Protein AF-A0A2J8GGW7-F1 (afdb_monomer)

Mean predicted aligned error: 9.7 Å

Nearest PDB structures (foldseek):
  4qoy-assembly2_D  TM=7.441E-01  e=5.835E-09  Escherichia coli O157:H7 str. TW14359
  4qoy-assembly1_B  TM=7.460E-01  e=7.925E-09  Escherichia coli O157:H7 str. TW14359
  3lq4-assembly1_B  TM=9.592E-01  e=9.397E-07  Escherichia coli O157:H7
  2g25-assembly1_B  TM=9.577E-01  e=1.733E-06  Escherichia coli
  2iea-assembly1_B  TM=9.585E-01  e=6.666E-06  Escherichia coli

Radius of gyration: 24.35 Å; Cα contacts (8 Å, |Δi|>4): 88; chains: 1; bounding box: 54×35×66 Å

Foldseek 3Di:
DDPPPPQCPLVVVQPVVDDDPDVPVVVVVVVVLVVCCVPPNDVVSVVVVVVVVVVCVVVVNDGDPPPDDTPDDPQDPVRDDDDPDDPVVLVVVLVVLLVQLVVVQVVCCPPVRNPHAANVVLVVCSVVVSCCVPPNFADQPPPVGTDDDPDDPRNVSSVD

Secondary structure (DSSP, 8-state):
--TTSTTHHHHGGGTTTS--S-HHHHHHHHHHHHHHHHHHHHHHHHHHHHHHHHHHHHTT----------SS-SS-GGGPPPP-S-HHHHHHHHHHHHHHHHHHHHHHTSTTT-----SHHHHHHHHHHHHHHHHTPPPTTSTT--------GGGGGGT-

Sequence (160 aa):
MAAGEDTSHILSGLTNQLPDRDPEETAEWVESLDALIREQGTERAQYIMRSLLQRAGAQSVGVPMVTTTDYVNTIPVDQEAEFPGNEEYERRYRAYMRWNAAVMVHRAQRPEIGVGGHISTYAGAATLYEVGFNHFFRGKDHPGGGDQVFFQGHASPGMY

pLDDT: mean 87.11, std 15.43, range [33.53, 98.06]

Structure (mmCIF, N/CA/C/O backbone):
data_AF-A0A2J8GGW7-F1
#
_entry.id   AF-A0A2J8GGW7-F1
#
loop_
_atom_site.group_PDB
_atom_site.id
_atom_site.type_symbol
_atom_site.label_atom_id
_atom_site.label_alt_id
_atom_site.label_comp_id
_atom_site.label_asym_id
_atom_site.label_entity_id
_atom_site.label_seq_id
_atom_site.pdbx_PDB_ins_code
_atom_site.Cartn_x
_atom_site.Cartn_y
_atom_site.Cartn_z
_atom_site.occupancy
_atom_site.B_iso_or_equiv
_atom_site.auth_seq_id
_atom_site.auth_comp_id
_atom_site.auth_asym_id
_atom_site.auth_atom_id
_atom_site.pdbx_PDB_model_num
ATOM 1 N N . MET A 1 1 ? 11.340 -5.929 22.337 1.00 33.75 1 MET A N 1
ATOM 2 C CA . MET A 1 1 ? 10.707 -4.649 22.706 1.00 33.75 1 MET A CA 1
ATOM 3 C C . MET A 1 1 ? 9.499 -4.512 21.807 1.00 33.75 1 MET A C 1
ATOM 5 O O . MET A 1 1 ? 9.671 -4.517 20.595 1.00 33.75 1 MET A O 1
ATOM 9 N N . ALA A 1 2 ? 8.305 -4.633 22.383 1.00 33.53 2 ALA A N 1
ATOM 10 C CA . ALA A 1 2 ? 7.062 -4.729 21.628 1.00 33.53 2 ALA A CA 1
ATOM 11 C C . ALA A 1 2 ? 6.693 -3.353 21.068 1.00 33.53 2 ALA A C 1
ATOM 13 O O . ALA A 1 2 ? 6.801 -2.359 21.777 1.00 33.53 2 ALA A O 1
ATOM 14 N N . ALA A 1 3 ? 6.225 -3.312 19.823 1.00 38.72 3 ALA A N 1
ATOM 15 C CA . ALA A 1 3 ? 5.792 -2.111 19.106 1.00 38.72 3 ALA A CA 1
ATOM 16 C C . ALA A 1 3 ? 4.576 -1.382 19.735 1.00 38.72 3 ALA A C 1
ATOM 18 O O . ALA A 1 3 ? 3.972 -0.540 19.085 1.00 38.72 3 ALA A O 1
ATOM 19 N N . GLY A 1 4 ? 4.199 -1.711 20.976 1.00 37.97 4 GLY A N 1
ATOM 20 C CA . GLY A 1 4 ? 3.042 -1.152 21.672 1.00 37.97 4 GLY A CA 1
ATOM 21 C C . GLY A 1 4 ? 3.295 0.184 22.378 1.00 37.97 4 GLY A C 1
ATOM 22 O O . GLY A 1 4 ? 2.341 0.921 22.590 1.00 37.97 4 GLY A O 1
ATOM 23 N N . GLU A 1 5 ? 4.542 0.531 22.722 1.00 41.75 5 GLU A N 1
ATOM 24 C CA . GLU A 1 5 ? 4.824 1.771 23.478 1.00 41.75 5 GLU A CA 1
ATOM 25 C C . GLU A 1 5 ? 4.784 3.047 22.611 1.00 41.75 5 GLU A C 1
ATOM 27 O O . GLU A 1 5 ? 4.441 4.115 23.114 1.00 41.75 5 GLU A O 1
ATOM 32 N N . ASP A 1 6 ? 5.059 2.950 21.304 1.00 44.31 6 ASP A N 1
ATOM 33 C CA . ASP A 1 6 ? 5.286 4.126 20.438 1.00 44.31 6 ASP A CA 1
ATOM 34 C C . ASP A 1 6 ? 4.010 4.642 19.730 1.00 44.31 6 ASP A C 1
ATOM 36 O O . ASP A 1 6 ? 3.941 5.782 19.273 1.00 44.31 6 ASP A O 1
ATOM 40 N N . THR A 1 7 ? 2.939 3.839 19.683 1.00 45.81 7 THR A N 1
ATOM 41 C CA . THR A 1 7 ? 1.629 4.228 19.113 1.00 45.81 7 THR A CA 1
ATOM 42 C C . THR A 1 7 ? 0.764 5.065 20.059 1.00 45.81 7 THR A C 1
ATOM 44 O O . THR A 1 7 ? -0.315 5.510 19.672 1.00 45.81 7 THR A O 1
ATOM 47 N N . SER A 1 8 ? 1.221 5.326 21.289 1.00 45.22 8 SER A N 1
ATOM 48 C CA . SER A 1 8 ? 0.412 6.011 22.308 1.00 45.22 8 SER A CA 1
ATOM 49 C C . SER A 1 8 ? 0.019 7.449 21.933 1.00 45.22 8 SER A C 1
ATOM 51 O O . SER A 1 8 ? -0.921 7.994 22.500 1.00 45.22 8 SER A O 1
ATOM 53 N N . HIS A 1 9 ? 0.669 8.074 20.948 1.00 49.97 9 HIS A N 1
ATOM 54 C CA . HIS A 1 9 ? 0.575 9.518 20.728 1.00 49.97 9 HIS A CA 1
ATOM 55 C C . HIS A 1 9 ? -0.676 10.025 19.986 1.00 49.97 9 HIS A C 1
ATOM 57 O O . HIS A 1 9 ? -1.047 11.179 20.200 1.00 49.97 9 HIS A O 1
ATOM 63 N N . ILE A 1 10 ? -1.348 9.221 19.150 1.00 52.16 10 ILE A N 1
ATOM 64 C CA . ILE A 1 10 ? -2.545 9.682 18.408 1.00 52.16 10 ILE A CA 1
ATOM 65 C C . ILE A 1 10 ? -3.826 9.422 19.215 1.00 52.16 10 ILE A C 1
ATOM 67 O O . ILE A 1 10 ? -4.632 10.334 19.404 1.00 52.16 10 ILE A O 1
ATOM 71 N N . LEU A 1 11 ? -3.986 8.216 19.768 1.00 51.72 11 LEU A N 1
ATOM 72 C CA . LEU A 1 11 ? -5.161 7.844 20.569 1.00 51.72 11 LEU A CA 1
ATOM 73 C C . LEU A 1 11 ? -5.186 8.503 21.959 1.00 51.72 11 LEU A C 1
ATOM 75 O O . LEU A 1 11 ? -6.268 8.783 22.474 1.00 51.72 11 LEU A O 1
ATOM 79 N N . SER A 1 12 ? -4.025 8.841 22.541 1.00 51.19 12 SER A N 1
ATOM 80 C CA . SER A 1 12 ? -3.937 9.568 23.822 1.00 51.19 12 SER A CA 1
ATOM 81 C C . SER A 1 12 ? -4.622 10.943 23.779 1.00 51.19 12 SER A C 1
ATOM 83 O O . SER A 1 12 ? -5.089 11.436 24.804 1.00 51.19 12 SER A O 1
ATOM 85 N N . GLY A 1 13 ? -4.788 11.544 22.595 1.00 53.94 13 GLY A N 1
ATOM 86 C CA . GLY A 1 13 ? -5.525 12.799 22.426 1.00 53.94 13 GLY A CA 1
ATOM 87 C C . GLY A 1 13 ? -7.034 12.710 22.695 1.00 53.94 13 GLY A C 1
ATOM 88 O O . GLY A 1 13 ? -7.655 13.749 22.916 1.00 53.94 13 GLY A O 1
ATOM 89 N N . LEU A 1 14 ? -7.627 11.508 22.697 1.00 63.19 14 LEU A N 1
ATOM 90 C CA . LEU A 1 14 ? -9.074 11.318 22.877 1.00 63.19 14 LEU A CA 1
ATOM 91 C C . LEU A 1 14 ? -9.531 11.515 24.325 1.00 63.19 14 LEU A C 1
ATOM 93 O O . LEU A 1 14 ? -10.650 11.971 24.548 1.00 63.19 14 LEU A O 1
ATOM 97 N N . THR A 1 15 ? -8.669 11.208 25.295 1.00 64.44 15 THR A N 1
ATOM 98 C CA . THR A 1 15 ? -8.975 11.293 26.733 1.00 64.44 15 THR A CA 1
ATOM 99 C C . THR A 1 15 ? -8.118 12.320 27.477 1.00 64.44 15 THR A C 1
ATOM 101 O O . THR A 1 15 ? -8.546 12.807 28.518 1.00 64.44 15 THR A O 1
ATOM 104 N N . ASN A 1 16 ? -6.973 12.758 26.928 1.00 57.25 16 ASN A N 1
ATOM 105 C CA . ASN A 1 16 ? -6.051 13.710 27.581 1.00 57.25 16 ASN A CA 1
ATOM 106 C C . ASN A 1 16 ? -6.646 15.083 27.949 1.00 57.25 16 ASN A C 1
ATOM 108 O O . ASN A 1 16 ? -5.993 15.857 28.647 1.00 57.25 16 ASN A O 1
ATOM 112 N N . GLN A 1 17 ? -7.840 15.429 27.465 1.00 55.94 17 GLN A N 1
ATOM 113 C CA . GLN A 1 17 ? -8.482 16.709 27.778 1.00 55.94 17 GLN A CA 1
ATOM 114 C C . GLN A 1 17 ? -9.410 16.649 29.004 1.00 55.94 17 GLN A C 1
ATOM 116 O O . GLN A 1 17 ? -9.892 17.697 29.435 1.00 55.94 17 GLN A O 1
ATOM 121 N N . LEU A 1 18 ? -9.661 15.465 29.581 1.00 65.06 18 LEU A N 1
ATOM 122 C CA . LEU A 1 18 ? -10.580 15.283 30.706 1.00 65.06 18 LEU A CA 1
ATOM 123 C C . LEU A 1 18 ? -9.951 14.373 31.778 1.00 65.06 18 LEU A C 1
ATOM 125 O O . LEU A 1 18 ? -9.572 13.249 31.458 1.00 65.06 18 LEU A O 1
ATOM 129 N N . PRO A 1 19 ? -9.837 14.813 33.047 1.00 74.94 19 PRO A N 1
ATOM 130 C CA . PRO A 1 19 ? -9.418 13.924 34.124 1.00 74.94 19 PRO A CA 1
ATOM 131 C C . PRO A 1 19 ? -10.462 12.818 34.315 1.00 74.94 19 PRO A C 1
ATOM 133 O O . PRO A 1 19 ? -11.647 13.111 34.498 1.00 74.94 19 PRO A O 1
ATOM 136 N N . ASP A 1 20 ? -10.009 11.564 34.268 1.00 83.19 20 ASP A N 1
ATOM 137 C CA . ASP A 1 20 ? -10.858 10.400 34.512 1.00 83.19 20 ASP A CA 1
ATOM 138 C C . ASP A 1 20 ? -11.376 10.432 35.957 1.00 83.19 20 ASP A C 1
ATOM 140 O O . ASP A 1 20 ? -10.601 10.527 36.913 1.00 83.19 20 ASP A O 1
ATOM 144 N N . ARG A 1 21 ? -12.703 10.443 36.109 1.00 87.50 21 ARG A N 1
ATOM 145 C CA . ARG A 1 21 ? -13.371 10.572 37.411 1.00 87.50 21 ARG A CA 1
ATOM 146 C C . ARG A 1 21 ? -13.533 9.223 38.101 1.00 87.50 21 ARG A C 1
ATOM 148 O O . ARG A 1 21 ? -13.659 9.224 39.323 1.00 87.50 21 ARG A O 1
ATOM 155 N N . ASP A 1 22 ? -13.534 8.133 37.337 1.00 91.00 22 ASP A N 1
ATOM 156 C CA . ASP A 1 22 ? -13.684 6.766 37.830 1.00 91.00 22 ASP A CA 1
ATOM 157 C C . ASP A 1 22 ? -12.823 5.798 36.992 1.00 91.00 22 ASP A C 1
ATOM 159 O O . ASP A 1 22 ? -13.297 5.183 36.033 1.00 91.00 22 ASP A O 1
ATOM 163 N N . PRO A 1 23 ? -11.528 5.667 37.334 1.00 89.31 23 PRO A N 1
ATOM 164 C CA . PRO A 1 23 ? -10.617 4.791 36.606 1.00 89.31 23 PRO A CA 1
ATOM 165 C C . PRO A 1 23 ? -10.977 3.304 36.696 1.00 89.31 23 PRO A C 1
ATOM 167 O O . PRO A 1 23 ? -10.557 2.539 35.829 1.00 89.31 23 PRO A O 1
ATOM 170 N N . GLU A 1 24 ? -11.708 2.885 37.736 1.00 92.56 24 GLU A N 1
ATOM 171 C CA . GLU A 1 24 ? -12.158 1.496 37.881 1.00 92.56 24 GLU A CA 1
ATOM 172 C C . GLU A 1 24 ? -13.252 1.199 36.853 1.00 92.56 24 GLU A C 1
ATOM 174 O O . GLU A 1 24 ? -13.111 0.248 36.085 1.00 92.56 24 GLU A O 1
ATOM 179 N N . GLU A 1 25 ? -14.265 2.066 36.738 1.00 92.38 25 GLU A N 1
ATOM 180 C CA . GLU A 1 25 ? -15.296 1.943 35.699 1.00 92.38 25 GLU A CA 1
ATOM 181 C C . GLU A 1 25 ? -14.675 1.949 34.292 1.00 92.38 25 GLU A C 1
ATOM 183 O O . GLU A 1 25 ? -14.984 1.089 33.461 1.00 92.38 25 GLU A O 1
ATOM 188 N N . THR A 1 26 ? -13.760 2.884 34.009 1.00 91.06 26 THR A N 1
ATOM 189 C CA . THR A 1 26 ? -13.067 2.939 32.712 1.00 91.06 26 THR A CA 1
ATOM 190 C C . THR A 1 26 ? -12.306 1.641 32.426 1.00 91.06 26 THR A C 1
ATOM 192 O O . THR A 1 26 ? -12.362 1.132 31.302 1.00 91.06 26 THR A O 1
ATOM 195 N N . ALA A 1 27 ? -11.619 1.076 33.424 1.00 91.00 27 ALA A N 1
ATOM 196 C CA . ALA A 1 27 ? -10.896 -0.182 33.277 1.00 91.00 27 ALA A CA 1
ATOM 197 C C . ALA A 1 27 ? -11.835 -1.363 32.982 1.00 91.00 27 ALA A C 1
ATOM 199 O O . ALA A 1 27 ? -11.524 -2.164 32.102 1.00 91.00 27 ALA A O 1
ATOM 200 N N . GLU A 1 28 ? -12.999 -1.441 33.633 1.00 95.19 28 GLU A N 1
ATOM 201 C CA . GLU A 1 28 ? -13.999 -2.488 33.376 1.00 95.19 28 GLU A CA 1
ATOM 202 C C . GLU A 1 28 ? -14.526 -2.451 31.931 1.00 95.19 28 GLU A C 1
ATOM 204 O O . GLU A 1 28 ? -14.690 -3.495 31.289 1.00 95.19 28 GLU A O 1
ATOM 209 N N . TRP A 1 29 ? -14.756 -1.256 31.374 1.00 95.25 29 TRP A N 1
ATOM 210 C CA . TRP A 1 29 ? -15.162 -1.103 29.971 1.00 95.25 29 TRP A CA 1
ATOM 211 C C . TRP A 1 29 ? -14.064 -1.525 28.992 1.00 95.25 29 TRP A C 1
ATOM 213 O O . TRP A 1 29 ? -14.360 -2.187 27.992 1.00 95.25 29 TRP A O 1
ATOM 223 N N . VAL A 1 30 ? -12.807 -1.166 29.272 1.00 93.81 30 VAL A N 1
ATOM 224 C CA . VAL A 1 30 ? -11.654 -1.584 28.458 1.00 93.81 30 VAL A CA 1
ATOM 225 C C . VAL A 1 30 ? -11.485 -3.101 28.514 1.00 93.81 30 VAL A C 1
ATOM 227 O O . VAL A 1 30 ? -11.394 -3.740 27.466 1.00 93.81 30 VAL A O 1
ATOM 230 N N . GLU A 1 31 ? -11.546 -3.701 29.703 1.00 94.88 31 GLU A N 1
ATOM 231 C CA . GLU A 1 31 ? -11.455 -5.153 29.872 1.00 94.88 31 GLU A CA 1
ATOM 232 C C . GLU A 1 31 ? -12.598 -5.881 29.150 1.00 94.88 31 GLU A C 1
ATOM 234 O O . GLU A 1 31 ? -12.376 -6.906 28.504 1.00 94.88 31 GLU A O 1
ATOM 239 N N . SER A 1 32 ? -13.812 -5.324 29.182 1.00 96.06 32 SER A N 1
ATOM 240 C CA . SER A 1 32 ? -14.964 -5.866 28.453 1.00 96.06 32 SER A CA 1
ATOM 241 C C . SER A 1 32 ? -14.749 -5.864 26.937 1.00 96.06 32 SER A C 1
ATOM 243 O O . SER A 1 32 ? -15.123 -6.821 26.253 1.00 96.06 32 SER A O 1
ATOM 245 N N . LEU A 1 33 ? -14.134 -4.808 26.393 1.00 95.12 33 LEU A N 1
ATOM 246 C CA . LEU A 1 33 ? -13.778 -4.738 24.975 1.00 95.12 33 LEU A CA 1
ATOM 247 C C . LEU A 1 33 ? -12.681 -5.754 24.627 1.00 95.12 33 LEU A C 1
ATOM 249 O O . LEU A 1 33 ? -12.807 -6.465 23.628 1.00 95.12 33 LEU A O 1
ATOM 253 N N . ASP A 1 34 ? -11.649 -5.870 25.460 1.00 94.44 34 ASP A N 1
ATOM 254 C CA . ASP A 1 34 ? -10.559 -6.829 25.267 1.00 94.44 34 ASP A CA 1
ATOM 255 C C . ASP A 1 34 ? -11.056 -8.277 25.319 1.00 94.44 34 ASP A C 1
ATOM 257 O O . ASP A 1 34 ? -10.649 -9.114 24.507 1.00 94.44 34 ASP A O 1
ATOM 261 N N . ALA A 1 35 ? -11.957 -8.589 26.251 1.00 96.06 35 ALA A N 1
ATOM 262 C CA . ALA A 1 35 ? -12.611 -9.888 26.337 1.00 96.06 35 ALA A CA 1
ATOM 263 C C . ALA A 1 35 ? -13.444 -10.174 25.079 1.00 96.06 35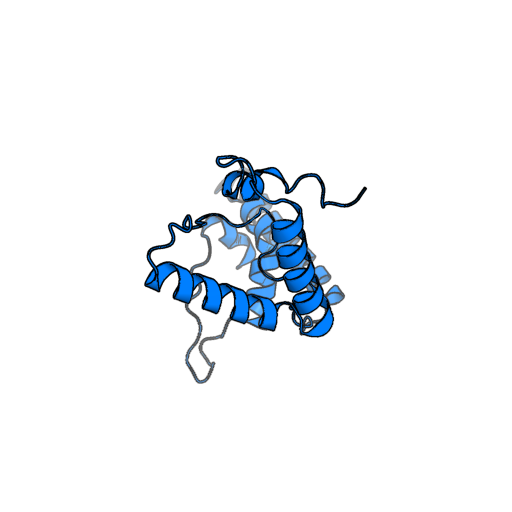 ALA A C 1
ATOM 265 O O . ALA A 1 35 ? -13.311 -11.246 24.489 1.00 96.06 35 ALA A O 1
ATOM 266 N N . LEU A 1 36 ? -14.227 -9.199 24.600 1.00 94.56 36 LEU A N 1
ATOM 267 C CA . LEU A 1 36 ? -15.010 -9.331 23.369 1.00 94.56 36 LEU A CA 1
ATOM 268 C C . LEU A 1 36 ? -14.127 -9.629 22.150 1.00 94.56 36 LEU A C 1
ATOM 270 O O . LEU A 1 36 ? -14.461 -10.511 21.360 1.00 94.56 36 LEU A O 1
ATOM 274 N N . ILE A 1 37 ? -13.007 -8.918 21.996 1.00 92.25 37 ILE A N 1
ATOM 275 C CA . ILE A 1 37 ? -12.051 -9.147 20.903 1.00 92.25 37 ILE A CA 1
ATOM 276 C C . ILE A 1 37 ? -11.456 -10.552 21.010 1.00 92.25 37 ILE A C 1
ATOM 278 O O . ILE A 1 37 ? -11.381 -11.267 20.013 1.00 92.25 37 ILE A O 1
ATOM 282 N N . ARG A 1 38 ? -11.061 -10.969 22.215 1.00 92.12 38 ARG A N 1
ATOM 283 C CA . ARG A 1 38 ? -10.443 -12.277 22.458 1.00 92.12 38 ARG A CA 1
ATOM 284 C C . ARG A 1 38 ? -11.395 -13.440 22.187 1.00 92.12 38 ARG A C 1
ATOM 286 O O . ARG A 1 38 ? -10.960 -14.468 21.679 1.00 92.12 38 ARG A O 1
ATOM 293 N N . GLU A 1 39 ? -12.669 -13.292 22.537 1.00 95.00 39 GLU A N 1
ATOM 294 C CA . GLU A 1 39 ? -13.667 -14.362 22.437 1.00 95.00 39 GLU A CA 1
ATOM 295 C C . GLU A 1 39 ? -14.404 -14.391 21.094 1.00 95.00 39 GLU A C 1
ATOM 297 O O . GLU A 1 39 ? -14.733 -15.470 20.604 1.00 95.00 39 GLU A O 1
ATOM 302 N N . GLN A 1 40 ? -14.693 -13.227 20.502 1.00 91.12 40 GLN A N 1
ATOM 303 C CA . GLN A 1 40 ? -15.542 -13.102 19.305 1.00 91.12 40 GLN A CA 1
ATOM 304 C C . GLN A 1 40 ? -14.845 -12.437 18.112 1.00 91.12 40 GLN A C 1
ATOM 306 O O . GLN A 1 40 ? -15.447 -12.317 17.044 1.00 91.12 40 GLN A O 1
ATOM 311 N N . GLY A 1 41 ? -13.589 -12.021 18.267 1.00 87.50 41 GLY A N 1
ATOM 312 C CA . GLY A 1 41 ? -12.787 -11.446 17.197 1.00 87.50 41 GLY A CA 1
ATOM 313 C C . GLY A 1 41 ? -13.034 -9.959 16.940 1.00 87.50 41 GLY A C 1
ATOM 314 O O . GLY A 1 41 ? -13.973 -9.318 17.428 1.00 87.50 41 GLY A O 1
ATOM 315 N N . THR A 1 42 ? -12.152 -9.403 16.117 1.00 86.50 42 THR A N 1
ATOM 316 C CA . THR A 1 42 ? -12.078 -7.978 15.777 1.00 86.50 42 THR A CA 1
ATOM 317 C C . THR A 1 42 ? -13.284 -7.488 14.963 1.00 86.50 42 THR A C 1
ATOM 319 O O . THR A 1 42 ? -13.754 -6.369 15.177 1.00 86.50 42 THR A O 1
ATOM 322 N N . GLU A 1 43 ? -13.860 -8.328 14.096 1.00 83.94 43 GLU A N 1
ATOM 323 C CA . GLU A 1 43 ? -15.062 -7.996 13.311 1.00 83.94 43 GLU A CA 1
ATOM 324 C C . GLU A 1 43 ? -16.270 -7.703 14.217 1.00 83.94 43 GLU A C 1
ATOM 326 O O . GLU A 1 43 ? -16.963 -6.687 14.072 1.00 83.94 43 GLU A O 1
ATOM 331 N N . ARG A 1 44 ? -16.504 -8.563 15.215 1.00 90.56 44 ARG A N 1
ATOM 332 C CA . ARG A 1 44 ? -17.614 -8.390 16.152 1.00 90.56 44 ARG A CA 1
ATOM 333 C C . ARG A 1 44 ? -17.415 -7.172 17.046 1.00 90.56 44 ARG A C 1
ATOM 335 O O . ARG A 1 44 ? -18.366 -6.414 17.254 1.00 90.56 44 ARG A O 1
ATOM 342 N N . ALA A 1 45 ? -16.196 -6.958 17.535 1.00 91.00 45 ALA A N 1
ATOM 343 C CA . ALA A 1 45 ? -15.853 -5.765 18.301 1.00 91.00 45 ALA A CA 1
ATOM 344 C C . ALA A 1 45 ? -16.109 -4.482 17.490 1.00 91.00 45 ALA A C 1
ATOM 346 O O . ALA A 1 45 ? -16.746 -3.552 17.989 1.00 91.00 45 ALA A O 1
ATOM 347 N N . GLN A 1 46 ? -15.730 -4.458 16.207 1.00 86.12 46 GLN A N 1
ATOM 348 C CA . GLN A 1 46 ? -15.987 -3.325 15.317 1.00 86.12 46 GLN A CA 1
ATOM 349 C C . GLN A 1 46 ? -17.487 -3.034 15.163 1.00 86.12 46 GLN A C 1
ATOM 351 O O . GLN A 1 46 ? -17.900 -1.871 15.205 1.00 86.12 46 GLN A O 1
ATOM 356 N N . TYR A 1 47 ? -18.318 -4.069 15.008 1.00 88.06 47 TYR A N 1
ATOM 357 C CA . TYR A 1 47 ? -19.772 -3.911 14.945 1.00 88.06 47 TYR A CA 1
ATOM 358 C C . TYR A 1 47 ? -20.342 -3.273 16.222 1.00 88.06 47 TYR A C 1
ATOM 360 O O . TYR A 1 47 ? -21.143 -2.334 16.145 1.00 88.06 47 TYR A O 1
ATOM 368 N N . ILE A 1 48 ? -19.924 -3.758 17.397 1.00 93.88 48 ILE A N 1
ATOM 369 C CA . ILE A 1 48 ? -20.375 -3.224 18.689 1.00 93.88 48 ILE A CA 1
ATOM 370 C C . ILE A 1 48 ? -19.938 -1.767 18.849 1.00 93.88 48 ILE A C 1
ATOM 372 O O . ILE A 1 48 ? -20.781 -0.919 19.134 1.00 93.88 48 ILE A O 1
ATOM 376 N N . MET A 1 49 ? -18.676 -1.441 18.561 1.00 90.81 49 MET A N 1
ATOM 377 C CA . MET A 1 49 ? -18.173 -0.067 18.645 1.00 90.81 49 MET A CA 1
ATOM 378 C C . MET A 1 49 ? -18.941 0.890 17.730 1.00 90.81 49 MET A C 1
ATOM 380 O O . MET A 1 49 ? -19.361 1.958 18.170 1.00 90.81 49 MET A O 1
ATOM 384 N N . ARG A 1 50 ? -19.217 0.503 16.478 1.00 87.06 50 ARG A N 1
ATOM 385 C CA . ARG A 1 50 ? -20.051 1.308 15.564 1.00 87.06 50 ARG A CA 1
ATOM 386 C C . ARG A 1 50 ? -21.469 1.512 16.102 1.00 87.06 50 ARG A C 1
ATOM 388 O O . ARG A 1 50 ? -22.005 2.612 15.996 1.00 87.06 50 ARG A O 1
ATOM 395 N N . SER A 1 51 ? -22.055 0.480 16.706 1.00 90.25 51 SER A N 1
ATOM 396 C CA . SER A 1 51 ? -23.392 0.551 17.309 1.00 90.25 51 SER A CA 1
ATOM 397 C C . SER A 1 51 ? -23.425 1.505 18.508 1.00 90.25 51 SER A C 1
ATOM 399 O O . SER A 1 51 ? -24.355 2.305 18.638 1.00 90.25 51 SER A O 1
ATOM 401 N N . LEU A 1 52 ? -22.389 1.473 19.354 1.00 91.94 52 LEU A N 1
ATOM 402 C CA . LEU A 1 52 ? -22.221 2.397 20.477 1.00 91.94 52 LEU A CA 1
ATOM 403 C C . LEU A 1 52 ? -22.033 3.837 19.993 1.00 91.94 52 LEU A C 1
ATOM 405 O O . LEU A 1 52 ? -22.719 4.728 20.485 1.00 91.94 52 LEU A O 1
ATOM 409 N N . LEU A 1 53 ? -21.194 4.066 18.979 1.00 86.88 53 LEU A N 1
ATOM 410 C CA . LEU A 1 53 ? -20.998 5.387 18.370 1.00 86.88 53 LEU A CA 1
ATOM 411 C C . LEU A 1 53 ? -22.295 5.944 17.767 1.00 86.88 53 LEU A C 1
ATOM 413 O O . LEU A 1 53 ? -22.625 7.110 17.976 1.00 86.88 53 LEU A O 1
ATOM 417 N N . GLN A 1 54 ? -23.074 5.112 17.070 1.00 84.12 54 GLN A N 1
ATOM 418 C CA . GLN A 1 54 ? -24.375 5.509 16.525 1.00 84.12 54 GLN A CA 1
ATOM 419 C C . GLN A 1 54 ? -25.361 5.893 17.639 1.00 84.12 54 GLN A C 1
ATOM 421 O O . GLN A 1 54 ? -26.051 6.910 17.538 1.00 84.12 54 GLN A O 1
ATOM 426 N N . ARG A 1 55 ? -25.421 5.101 18.717 1.00 90.00 55 ARG A N 1
ATOM 427 C CA . ARG A 1 55 ? -26.252 5.379 19.899 1.00 90.00 55 ARG A CA 1
ATOM 428 C C . ARG A 1 55 ? -25.816 6.671 20.596 1.00 90.00 55 ARG A C 1
ATOM 430 O O . ARG A 1 55 ? -26.674 7.475 20.946 1.00 90.00 55 ARG A O 1
ATOM 437 N N . ALA A 1 56 ? -24.513 6.872 20.766 1.00 88.81 56 ALA A N 1
ATOM 438 C CA . ALA A 1 56 ? -23.911 8.057 21.370 1.00 88.81 56 ALA A CA 1
ATOM 439 C C . ALA A 1 56 ? -24.249 9.323 20.567 1.00 88.81 56 ALA A C 1
ATOM 441 O O . ALA A 1 56 ? -24.736 10.299 21.138 1.00 88.81 56 ALA A O 1
ATOM 442 N N . GLY A 1 57 ? -24.115 9.271 19.237 1.00 82.62 57 GLY A N 1
ATOM 443 C CA . GLY A 1 57 ? -24.520 10.357 18.342 1.00 82.62 57 GLY A CA 1
ATOM 444 C C . GLY A 1 57 ? -26.014 10.687 18.437 1.00 82.62 57 GLY A C 1
ATOM 445 O O . GLY A 1 57 ? -26.381 11.857 18.495 1.00 82.62 57 GLY A O 1
ATOM 446 N N . ALA A 1 58 ? -26.883 9.675 18.547 1.00 87.50 58 ALA A N 1
ATOM 447 C CA . ALA A 1 58 ? -28.322 9.876 18.753 1.00 87.50 58 ALA A CA 1
ATOM 448 C C . ALA A 1 58 ? -28.675 10.496 20.121 1.00 87.50 58 ALA A C 1
ATOM 450 O O . ALA A 1 58 ? -29.764 11.042 20.282 1.00 87.50 58 ALA A O 1
ATOM 451 N N . GLN A 1 59 ? -27.776 10.401 21.102 1.00 91.44 59 GLN A N 1
ATOM 452 C CA . GLN A 1 59 ? -27.913 10.993 22.437 1.00 91.44 59 GLN A CA 1
ATOM 453 C C . GLN A 1 59 ? -27.096 12.288 22.593 1.00 91.44 59 GLN A C 1
ATOM 455 O O . GLN A 1 59 ? -26.931 12.774 23.708 1.00 91.44 59 GLN A O 1
ATOM 460 N N . SER A 1 60 ? -26.585 12.856 21.492 1.00 86.31 60 SER A N 1
ATOM 461 C CA . SER A 1 60 ? -25.768 14.078 21.492 1.00 86.31 60 SER A CA 1
ATOM 462 C C . SER A 1 60 ? -24.505 13.989 22.361 1.00 86.31 60 SER A C 1
ATOM 464 O O . SER A 1 60 ? -24.010 15.005 22.851 1.00 86.31 60 SER A O 1
ATOM 466 N N . VAL A 1 61 ? -23.959 12.785 22.547 1.00 85.50 61 VAL A N 1
ATOM 467 C CA . VAL A 1 61 ? -22.641 12.600 23.162 1.00 85.50 61 VAL A CA 1
ATOM 468 C C . VAL A 1 61 ? -21.592 13.092 22.166 1.00 85.50 61 VAL A C 1
ATOM 470 O O . VAL A 1 61 ? -21.523 12.609 21.035 1.00 85.50 61 VAL A O 1
ATOM 473 N N . GLY A 1 62 ? -20.785 14.072 22.574 1.00 73.94 62 GLY A N 1
ATOM 474 C CA . GLY A 1 62 ? -19.742 14.664 21.738 1.00 73.94 62 GLY A CA 1
ATOM 475 C C . GLY A 1 62 ? -18.561 13.718 21.548 1.00 73.94 62 GLY A C 1
ATOM 476 O O . GLY A 1 62 ? -17.564 13.840 22.252 1.00 73.94 62 GLY A O 1
ATOM 477 N N . VAL A 1 63 ? -18.665 12.778 20.608 1.00 72.62 63 VAL A N 1
ATOM 478 C CA . VAL A 1 63 ? -17.542 11.914 20.232 1.00 72.62 63 VAL A CA 1
ATOM 479 C C . VAL A 1 63 ? -16.709 12.620 19.156 1.00 72.62 63 VAL A C 1
ATOM 481 O O . VAL A 1 63 ? -17.262 12.962 18.105 1.00 72.62 63 VAL A O 1
ATOM 484 N N . PRO A 1 64 ? -15.400 12.855 19.371 1.00 69.19 64 PRO A N 1
ATOM 485 C CA . PRO A 1 64 ? -14.535 13.416 18.342 1.00 69.19 64 PRO A CA 1
ATOM 486 C C . PRO A 1 64 ? -14.556 12.532 17.093 1.00 69.19 64 PRO A C 1
ATOM 488 O O . PRO A 1 64 ? -14.396 11.314 17.187 1.00 69.19 64 PRO A O 1
ATOM 491 N N . MET A 1 65 ? -14.720 13.130 15.910 1.00 62.38 65 MET A N 1
ATOM 492 C CA . MET A 1 65 ? -14.459 12.386 14.681 1.00 62.38 65 MET A CA 1
ATOM 493 C C . MET A 1 65 ? -12.961 12.118 14.588 1.00 62.38 65 MET A C 1
ATOM 495 O O . MET A 1 65 ? -12.169 13.031 14.359 1.00 62.38 65 MET A O 1
ATOM 499 N N . VAL A 1 66 ? -12.581 10.857 14.754 1.00 64.88 66 VAL A N 1
ATOM 500 C CA . VAL A 1 66 ? -11.218 10.396 14.507 1.00 64.88 66 VAL A CA 1
ATOM 501 C C . VAL A 1 66 ? -11.009 10.363 12.995 1.00 64.88 66 VAL A C 1
ATOM 503 O O . VAL A 1 66 ? -11.395 9.415 12.319 1.00 64.88 66 VAL A O 1
ATOM 506 N N . THR A 1 67 ? -10.459 11.442 12.436 1.00 68.25 67 THR A N 1
ATOM 507 C CA . THR A 1 67 ? -10.165 11.547 10.994 1.00 68.25 67 THR A CA 1
ATOM 508 C C . THR A 1 67 ? -8.843 10.886 10.606 1.00 68.25 67 THR A C 1
ATOM 510 O O . THR A 1 67 ? -8.515 10.826 9.424 1.00 68.25 67 THR A O 1
ATOM 513 N N . THR A 1 68 ? -8.067 10.421 11.585 1.00 69.06 68 THR A N 1
ATOM 514 C CA . THR A 1 68 ? -6.744 9.820 11.399 1.00 69.06 68 THR A CA 1
ATOM 515 C C . THR A 1 68 ? -6.681 8.481 12.109 1.00 69.06 68 THR A C 1
ATOM 517 O O . THR A 1 68 ? -6.993 8.400 13.292 1.00 69.06 68 THR A O 1
ATOM 520 N N . THR A 1 69 ? -6.257 7.441 11.405 1.00 75.88 69 THR A N 1
ATOM 521 C CA . THR A 1 69 ? -5.930 6.153 12.018 1.00 75.88 69 THR A CA 1
ATOM 522 C C . THR A 1 69 ? -4.487 6.164 12.508 1.00 75.88 69 THR A C 1
ATOM 524 O O . THR A 1 69 ? -3.687 6.999 12.075 1.00 75.88 69 THR A O 1
ATOM 527 N N . ASP A 1 70 ? -4.141 5.216 13.372 1.00 77.69 70 ASP A N 1
ATOM 528 C CA . ASP A 1 70 ? -2.752 4.996 13.762 1.00 77.69 70 ASP A CA 1
ATOM 529 C C . ASP A 1 70 ? -1.870 4.691 12.546 1.00 77.69 70 ASP A C 1
ATOM 531 O O . ASP A 1 70 ? -2.343 4.219 11.505 1.00 77.69 70 ASP A O 1
ATOM 535 N N . TYR A 1 71 ? -0.569 4.953 12.685 1.00 83.94 71 TYR A N 1
ATOM 536 C CA . TYR A 1 71 ? 0.428 4.679 11.649 1.00 83.94 71 TYR A CA 1
ATOM 537 C C . TYR A 1 71 ? 0.801 3.186 11.614 1.00 83.94 71 TYR A C 1
ATOM 539 O O . TYR A 1 71 ? 1.945 2.794 11.839 1.00 83.94 71 TYR A O 1
ATOM 547 N N . VAL A 1 72 ? -0.207 2.352 11.365 1.00 86.81 72 VAL A N 1
ATOM 548 C CA . VAL A 1 72 ? -0.151 0.888 11.267 1.00 86.81 72 VAL A CA 1
ATOM 549 C C . VAL A 1 72 ? -0.997 0.413 10.080 1.00 86.81 72 VAL A C 1
ATOM 551 O O . VAL A 1 72 ? -1.732 1.192 9.469 1.00 86.81 72 VAL A O 1
ATOM 554 N N . ASN A 1 73 ? -0.904 -0.873 9.736 1.00 87.62 73 ASN A N 1
ATOM 555 C CA . ASN A 1 73 ? -1.723 -1.447 8.670 1.00 87.62 73 ASN A CA 1
ATOM 556 C C . ASN A 1 73 ? -3.214 -1.404 9.039 1.00 87.62 73 ASN A C 1
ATOM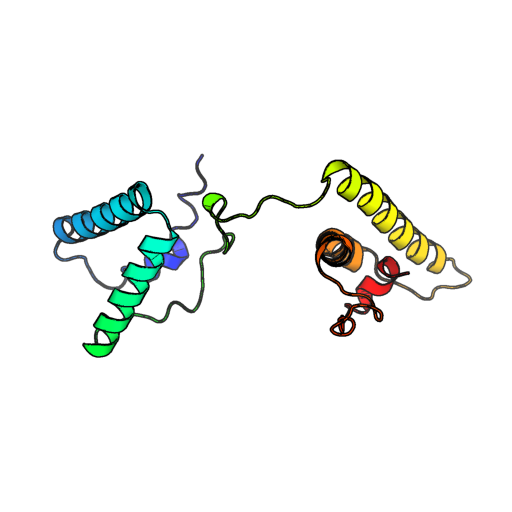 558 O O . ASN A 1 73 ? -3.603 -1.816 10.127 1.00 87.62 73 ASN A O 1
ATOM 562 N N . THR A 1 74 ? -4.055 -0.950 8.105 1.00 86.06 74 THR A N 1
ATOM 563 C CA . THR A 1 74 ? -5.516 -0.912 8.292 1.00 86.06 74 THR A CA 1
ATOM 564 C C . THR A 1 74 ? -6.138 -2.309 8.380 1.00 86.06 74 THR A C 1
ATOM 566 O O . THR A 1 74 ? -7.129 -2.482 9.083 1.00 86.06 74 THR A O 1
ATOM 569 N N . ILE A 1 75 ? -5.576 -3.292 7.667 1.00 88.06 75 ILE A N 1
ATOM 570 C CA . ILE A 1 75 ? -6.000 -4.697 7.721 1.00 88.06 75 ILE A CA 1
ATOM 571 C C . ILE A 1 75 ? -5.044 -5.427 8.676 1.00 88.06 75 ILE A C 1
ATOM 573 O O . ILE A 1 75 ? -3.842 -5.468 8.390 1.00 88.06 75 ILE A O 1
ATOM 577 N N . PRO A 1 76 ? -5.533 -5.950 9.812 1.00 85.31 76 PRO A N 1
ATOM 578 C CA . PRO A 1 76 ? -4.706 -6.700 10.748 1.00 85.31 76 PRO A CA 1
ATOM 579 C C . PRO A 1 76 ? -4.434 -8.125 10.240 1.00 85.31 76 PRO A C 1
ATOM 581 O O . PRO A 1 76 ? -5.146 -8.637 9.379 1.00 85.31 76 PRO A O 1
ATOM 584 N N . VAL A 1 77 ? -3.401 -8.771 10.791 1.00 86.50 77 VAL A N 1
ATOM 585 C CA . VAL A 1 77 ? -2.910 -10.090 10.335 1.00 86.50 77 VAL A CA 1
ATOM 586 C C . VAL A 1 77 ? -3.971 -11.192 10.464 1.00 86.50 77 VAL A C 1
ATOM 588 O O . VAL A 1 77 ? -4.027 -12.088 9.633 1.00 86.50 77 VAL A O 1
ATOM 591 N N . ASP A 1 78 ? -4.844 -11.127 11.472 1.00 84.44 78 ASP A N 1
ATOM 592 C CA . ASP A 1 78 ? -5.950 -12.077 11.671 1.00 84.44 78 ASP A CA 1
ATOM 593 C C . ASP A 1 78 ? -7.068 -11.944 10.624 1.00 84.44 78 ASP A C 1
ATOM 595 O O . ASP A 1 78 ? -7.870 -12.862 10.467 1.00 84.44 78 ASP A O 1
ATOM 599 N N . GLN A 1 79 ? -7.114 -10.820 9.902 1.00 87.31 79 GLN A N 1
ATOM 600 C CA . GLN A 1 79 ? -8.046 -10.564 8.801 1.00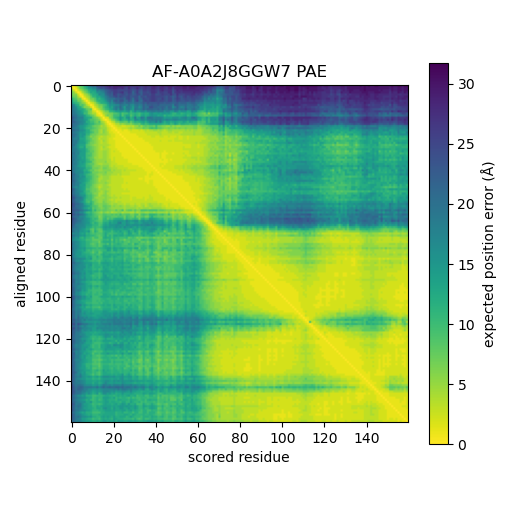 87.31 79 GLN A CA 1
ATOM 601 C C . GL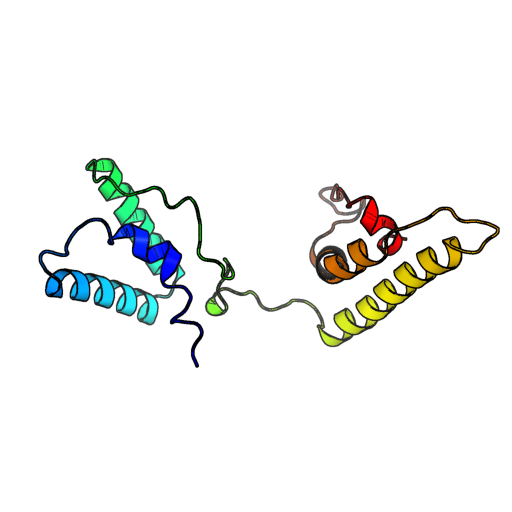N A 1 79 ? -7.358 -10.591 7.427 1.00 87.31 79 GLN A C 1
ATOM 603 O O . GLN A 1 79 ? -8.007 -10.338 6.409 1.00 87.31 79 GLN A O 1
ATOM 608 N N . GLU A 1 80 ? -6.051 -10.858 7.375 1.00 91.50 80 GLU A N 1
ATOM 609 C CA . GLU A 1 80 ? -5.307 -10.933 6.123 1.00 91.50 80 GLU A CA 1
ATOM 610 C C . GLU A 1 80 ? -5.688 -12.212 5.366 1.00 91.50 80 GLU A C 1
ATOM 612 O O . GLU A 1 80 ? -5.658 -13.318 5.906 1.00 91.50 80 GLU A O 1
ATOM 617 N N . ALA A 1 81 ? -6.086 -12.058 4.103 1.00 94.00 81 ALA A N 1
ATOM 618 C CA . ALA A 1 81 ? -6.406 -13.195 3.253 1.00 94.00 81 ALA A CA 1
ATOM 619 C C . ALA A 1 81 ? -5.134 -13.963 2.868 1.00 94.00 81 ALA A C 1
ATOM 621 O O . ALA A 1 81 ? -4.067 -13.374 2.698 1.00 94.00 81 ALA A O 1
ATOM 622 N N . GLU A 1 82 ? -5.264 -15.275 2.661 1.00 95.75 82 GLU A N 1
ATOM 623 C CA . GLU A 1 82 ? -4.163 -16.082 2.136 1.00 95.75 82 GLU A CA 1
ATOM 624 C C . GLU A 1 82 ? -3.733 -15.570 0.753 1.00 95.75 82 GLU A C 1
ATOM 626 O O . GLU A 1 82 ? -4.568 -15.270 -0.108 1.00 95.75 82 GLU A O 1
ATOM 631 N N . PHE A 1 83 ? -2.420 -15.462 0.537 1.00 96.44 83 PHE A N 1
ATOM 632 C CA . PHE A 1 83 ? -1.892 -14.989 -0.733 1.00 96.44 83 PHE A CA 1
ATOM 633 C C . PHE A 1 83 ? -2.143 -16.037 -1.834 1.00 96.44 83 PHE A C 1
ATOM 635 O O . PHE A 1 83 ? -1.700 -17.177 -1.703 1.00 96.44 83 PHE A O 1
ATOM 642 N N . PRO A 1 84 ? -2.820 -15.685 -2.943 1.00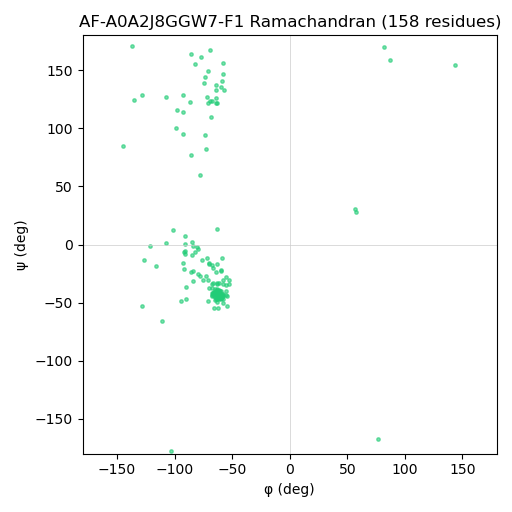 96.25 84 PRO A N 1
ATOM 643 C CA . PRO A 1 84 ? -3.253 -16.670 -3.939 1.00 96.25 84 PRO A CA 1
ATOM 644 C C . PRO A 1 84 ? -2.126 -17.177 -4.856 1.00 96.25 84 PRO A C 1
ATOM 646 O O . PRO A 1 84 ? -2.324 -18.135 -5.604 1.00 96.25 84 PRO A O 1
ATOM 649 N N . GLY A 1 85 ? -0.966 -16.514 -4.857 1.00 96.00 85 GLY A N 1
ATOM 650 C CA . GLY A 1 85 ? 0.153 -16.798 -5.754 1.00 96.00 85 GLY A CA 1
ATOM 651 C C . GLY A 1 85 ? 1.306 -17.568 -5.107 1.00 96.00 85 GLY A C 1
ATOM 652 O O . GLY A 1 85 ? 1.289 -17.918 -3.931 1.00 96.00 85 GLY A O 1
ATOM 653 N N . ASN A 1 86 ? 2.366 -17.798 -5.886 1.00 97.56 86 ASN A N 1
ATOM 654 C CA . ASN A 1 86 ? 3.625 -18.340 -5.372 1.00 97.56 86 ASN A CA 1
ATOM 655 C C . ASN A 1 86 ? 4.624 -17.201 -5.144 1.00 97.56 86 ASN A C 1
ATOM 657 O O . ASN A 1 86 ? 5.284 -16.746 -6.080 1.00 97.56 86 ASN A O 1
ATOM 661 N N . GLU A 1 87 ? 4.768 -16.766 -3.895 1.00 96.06 87 GLU A N 1
ATOM 662 C CA . GLU A 1 87 ? 5.608 -15.618 -3.539 1.00 96.06 87 GLU A CA 1
ATOM 663 C C . GLU A 1 87 ? 7.066 -15.736 -4.008 1.00 96.06 87 GLU A C 1
ATOM 665 O O . GLU A 1 87 ? 7.677 -14.735 -4.392 1.00 96.06 87 GLU A O 1
ATOM 670 N N . GLU A 1 88 ? 7.639 -16.944 -4.019 1.00 97.38 88 GLU A N 1
ATOM 671 C CA . GLU A 1 88 ? 9.016 -17.169 -4.467 1.00 97.38 88 GLU A CA 1
ATOM 672 C C . GLU A 1 88 ? 9.166 -16.857 -5.961 1.00 97.38 88 GLU A C 1
ATOM 674 O O . GLU A 1 88 ? 10.078 -16.129 -6.375 1.00 97.38 88 GLU A O 1
ATOM 679 N N . TYR A 1 89 ? 8.249 -17.371 -6.779 1.00 97.62 89 TYR A N 1
ATOM 680 C CA . TYR A 1 89 ? 8.255 -17.138 -8.219 1.00 97.62 89 TYR A CA 1
ATOM 681 C C . TYR A 1 89 ? 7.953 -15.682 -8.539 1.00 97.62 89 TYR A C 1
ATOM 683 O O . TYR A 1 89 ? 8.669 -15.081 -9.346 1.00 97.62 89 TYR A O 1
ATOM 691 N N . GLU A 1 90 ? 6.972 -15.102 -7.850 1.00 97.81 90 GLU A N 1
ATOM 692 C CA . GLU A 1 90 ? 6.601 -13.701 -8.019 1.00 97.81 90 GLU A CA 1
ATOM 693 C C . GLU A 1 90 ? 7.726 -12.744 -7.670 1.00 97.81 90 GLU A C 1
ATOM 695 O O . GLU A 1 90 ? 8.016 -11.800 -8.410 1.00 97.81 90 GLU A O 1
ATOM 700 N N . ARG A 1 91 ? 8.444 -13.016 -6.582 1.00 97.19 91 ARG A N 1
ATOM 701 C CA . ARG A 1 91 ? 9.629 -12.246 -6.217 1.00 97.19 91 ARG A CA 1
ATOM 702 C C . ARG A 1 91 ? 10.731 -12.378 -7.264 1.00 97.19 91 ARG A C 1
ATOM 704 O O . ARG A 1 91 ? 11.411 -11.388 -7.550 1.00 97.19 91 ARG A O 1
ATOM 711 N N . ARG A 1 92 ? 10.916 -13.572 -7.836 1.00 97.69 92 ARG A N 1
ATOM 712 C CA . ARG A 1 92 ? 11.970 -13.836 -8.821 1.00 97.69 92 ARG A CA 1
ATOM 713 C C . ARG A 1 92 ? 11.751 -13.060 -10.115 1.00 97.69 92 ARG A C 1
ATOM 715 O O . ARG A 1 92 ? 12.648 -12.316 -10.507 1.00 97.69 92 ARG A O 1
ATOM 722 N N . TYR A 1 93 ? 10.592 -13.177 -10.766 1.00 96.12 93 TYR A N 1
ATOM 723 C CA . TYR A 1 93 ? 10.387 -12.438 -12.019 1.00 96.12 93 TYR A CA 1
ATOM 724 C C . TYR A 1 93 ? 10.247 -10.930 -11.788 1.00 96.12 93 TYR A C 1
ATOM 726 O O . TYR A 1 93 ? 10.746 -10.158 -12.602 1.00 96.12 93 TYR A O 1
ATOM 734 N N . ARG A 1 94 ? 9.711 -10.477 -10.645 1.00 97.31 94 ARG A N 1
ATOM 735 C CA . ARG A 1 94 ? 9.716 -9.049 -10.273 1.00 97.31 94 ARG A CA 1
ATOM 736 C C . ARG A 1 94 ? 11.129 -8.468 -10.215 1.00 97.31 94 ARG A C 1
ATOM 738 O O . ARG A 1 94 ? 11.335 -7.305 -10.560 1.00 97.31 94 ARG A O 1
ATOM 745 N N . ALA A 1 95 ? 12.122 -9.261 -9.804 1.00 97.81 95 ALA A N 1
ATOM 746 C CA . ALA A 1 95 ? 13.523 -8.850 -9.851 1.00 97.81 95 ALA A CA 1
ATOM 747 C C . ALA A 1 95 ? 14.004 -8.637 -11.298 1.00 97.81 95 ALA A C 1
ATOM 749 O O . ALA A 1 95 ? 14.705 -7.663 -11.573 1.00 97.81 95 ALA A O 1
ATOM 750 N N . TYR A 1 96 ? 13.582 -9.501 -12.226 1.00 97.81 96 TYR A N 1
ATOM 751 C CA . TYR A 1 96 ? 13.881 -9.361 -13.653 1.00 97.81 96 TYR A CA 1
ATOM 752 C C . TYR A 1 96 ? 13.202 -8.129 -14.258 1.00 97.81 96 TYR A C 1
ATOM 754 O O . TYR A 1 96 ? 13.859 -7.373 -14.968 1.00 97.81 96 TYR A O 1
ATOM 762 N N . MET A 1 97 ? 11.937 -7.870 -13.917 1.00 97.81 97 MET A N 1
ATOM 763 C CA . MET A 1 97 ? 11.215 -6.677 -14.376 1.00 97.81 97 MET A CA 1
ATOM 764 C C . MET A 1 97 ? 11.898 -5.390 -13.897 1.00 97.81 97 MET A C 1
ATOM 766 O O . MET A 1 97 ? 12.175 -4.493 -14.692 1.00 97.81 97 MET A O 1
ATOM 770 N N . ARG A 1 98 ? 12.287 -5.326 -12.614 1.00 98.00 98 ARG A N 1
ATOM 771 C CA . ARG A 1 98 ? 13.077 -4.207 -12.065 1.00 98.00 98 ARG A CA 1
ATOM 772 C C . ARG A 1 98 ? 14.400 -4.009 -12.802 1.00 98.00 98 ARG A C 1
ATOM 774 O O . ARG A 1 98 ? 14.760 -2.871 -13.103 1.00 98.00 98 ARG A O 1
ATOM 781 N N . TRP A 1 99 ? 15.115 -5.095 -13.090 1.00 98.06 99 TRP A N 1
ATOM 782 C CA . TRP A 1 99 ? 16.373 -5.042 -13.832 1.00 98.06 99 TRP A CA 1
ATOM 783 C C . TRP A 1 99 ? 16.169 -4.513 -15.254 1.00 98.06 99 TRP A C 1
ATOM 785 O O . TRP A 1 99 ? 16.854 -3.577 -15.664 1.00 98.06 99 TRP A O 1
ATOM 795 N N . ASN A 1 100 ? 15.197 -5.056 -15.985 1.00 97.88 100 ASN A N 1
ATOM 796 C CA . ASN A 1 100 ? 14.910 -4.660 -17.360 1.00 97.88 100 ASN A CA 1
ATOM 797 C C . ASN A 1 100 ? 14.513 -3.183 -17.451 1.00 97.88 100 ASN A C 1
ATOM 799 O O . ASN A 1 100 ? 15.078 -2.458 -18.272 1.00 97.88 100 ASN A O 1
ATOM 803 N N . ALA A 1 101 ? 13.637 -2.714 -16.557 1.00 97.56 101 ALA A N 1
ATOM 804 C CA . ALA A 1 101 ? 13.239 -1.311 -16.480 1.00 97.56 101 ALA A CA 1
ATOM 805 C C . ALA A 1 101 ? 14.442 -0.386 -16.214 1.00 97.56 101 ALA A C 1
ATOM 807 O O . ALA A 1 101 ? 14.632 0.619 -16.904 1.00 97.56 101 ALA A O 1
ATOM 808 N N . ALA A 1 102 ? 15.305 -0.742 -15.255 1.00 97.38 102 ALA A N 1
ATOM 809 C CA . ALA A 1 102 ? 16.504 0.036 -14.944 1.00 97.38 102 ALA A CA 1
ATOM 810 C C . ALA A 1 102 ? 17.490 0.073 -16.123 1.00 97.38 102 ALA A C 1
ATOM 812 O O . ALA A 1 102 ? 18.022 1.133 -16.457 1.00 97.38 102 ALA A O 1
ATOM 813 N N . VAL A 1 103 ? 17.708 -1.065 -16.788 1.00 97.38 103 VAL A N 1
ATOM 814 C CA . VAL A 1 103 ? 18.600 -1.170 -17.951 1.00 97.38 103 VAL A CA 1
ATOM 815 C C . VAL A 1 103 ? 18.050 -0.400 -19.150 1.00 97.38 103 VAL A C 1
ATOM 817 O O . VAL A 1 103 ? 18.832 0.222 -19.870 1.00 97.38 103 VAL A O 1
ATOM 820 N N . MET A 1 104 ? 16.733 -0.395 -19.360 1.00 95.88 104 MET A N 1
ATOM 821 C CA . MET A 1 104 ? 16.086 0.396 -20.408 1.00 95.88 104 MET A CA 1
ATOM 822 C C . MET A 1 104 ? 16.401 1.885 -20.236 1.00 95.88 104 MET A C 1
ATOM 824 O O . MET A 1 104 ? 16.908 2.518 -21.164 1.00 95.88 104 MET A O 1
ATOM 828 N N . VAL A 1 105 ? 16.199 2.419 -19.028 1.00 96.31 105 VAL A N 1
ATOM 829 C CA . VAL A 1 105 ? 16.503 3.823 -18.712 1.00 96.31 105 VAL A CA 1
ATOM 830 C C . VAL A 1 105 ? 18.001 4.106 -18.802 1.00 96.31 105 VAL A C 1
ATOM 832 O O . VAL A 1 105 ? 18.398 5.112 -19.387 1.00 96.31 105 VAL A O 1
ATOM 835 N N . HIS A 1 106 ? 18.844 3.218 -18.270 1.00 95.25 106 HIS A N 1
ATOM 836 C CA . HIS A 1 106 ? 20.298 3.375 -18.313 1.00 95.25 106 HIS A CA 1
ATOM 837 C C . HIS A 1 106 ? 20.820 3.453 -19.754 1.00 95.25 106 HIS A C 1
ATOM 839 O O . HIS A 1 106 ? 21.590 4.352 -20.086 1.00 95.25 106 HIS A O 1
ATOM 845 N N . ARG A 1 107 ? 20.355 2.568 -20.644 1.00 94.62 107 ARG A N 1
ATOM 846 C CA . ARG A 1 107 ? 20.723 2.591 -22.070 1.00 94.62 107 ARG A CA 1
ATOM 847 C C . ARG A 1 107 ? 20.258 3.864 -22.773 1.00 94.62 107 ARG A C 1
ATOM 849 O O . ARG A 1 107 ? 20.952 4.345 -23.667 1.00 94.62 107 ARG A O 1
ATOM 856 N N . ALA A 1 108 ? 19.119 4.414 -22.362 1.00 94.44 108 ALA A N 1
ATOM 857 C CA . ALA A 1 108 ? 18.595 5.672 -22.882 1.00 94.44 108 ALA A CA 1
ATOM 858 C C . ALA A 1 108 ? 19.426 6.904 -22.455 1.00 94.44 108 ALA A C 1
ATOM 860 O O . ALA A 1 108 ? 19.310 7.951 -23.090 1.00 94.44 108 ALA A O 1
ATOM 861 N N . GLN A 1 109 ? 20.299 6.781 -21.441 1.00 92.00 109 GLN A N 1
ATOM 862 C CA . GLN A 1 109 ? 21.211 7.852 -21.002 1.00 92.00 109 GLN A CA 1
ATOM 863 C C . GLN A 1 109 ? 22.519 7.936 -21.798 1.00 92.00 109 GLN A C 1
ATOM 865 O O . GLN A 1 109 ? 23.349 8.794 -21.501 1.00 92.00 109 GLN A O 1
ATOM 870 N N . ARG A 1 110 ? 22.752 7.059 -22.785 1.00 92.38 110 ARG A N 1
ATOM 871 C CA . ARG A 1 110 ? 23.990 7.120 -23.580 1.00 92.38 110 ARG A CA 1
ATOM 872 C C . ARG A 1 110 ? 24.147 8.493 -24.263 1.00 92.38 110 ARG A C 1
ATOM 874 O O . ARG A 1 110 ? 23.118 9.063 -24.645 1.00 92.38 110 ARG A O 1
ATOM 881 N N . PRO A 1 111 ? 25.382 9.005 -24.448 1.00 90.31 111 PRO A N 1
ATOM 882 C CA . PRO A 1 111 ? 25.629 10.375 -24.912 1.00 90.31 111 PRO A CA 1
ATOM 883 C C . PRO A 1 111 ? 24.905 10.759 -26.208 1.00 90.31 111 PRO A C 1
ATOM 885 O O . PRO A 1 111 ? 24.528 11.912 -26.380 1.00 90.31 111 PRO A O 1
ATOM 888 N N . GLU A 1 112 ? 24.670 9.801 -27.105 1.00 92.50 112 GLU A N 1
ATOM 889 C CA . GLU A 1 112 ? 24.022 10.028 -28.399 1.00 92.50 112 GLU A CA 1
ATOM 890 C C . GLU A 1 112 ? 22.480 10.001 -28.341 1.00 92.50 112 GLU A C 1
ATOM 892 O O . GLU A 1 112 ? 21.839 10.297 -29.346 1.00 92.50 112 GLU A O 1
ATOM 897 N N . ILE A 1 113 ? 21.873 9.608 -27.210 1.00 92.69 113 ILE A N 1
ATOM 898 C CA . ILE A 1 113 ? 20.411 9.612 -26.999 1.00 92.69 113 ILE A CA 1
ATOM 899 C C . ILE A 1 113 ? 20.016 10.684 -25.977 1.00 92.69 113 ILE A C 1
ATOM 901 O O . ILE A 1 113 ? 19.284 11.608 -26.316 1.00 92.69 113 ILE A O 1
ATOM 905 N N . GLY A 1 114 ? 20.434 10.523 -24.716 1.00 88.38 114 GLY A N 1
ATOM 906 C CA . GLY A 1 114 ? 20.182 11.481 -23.634 1.00 88.38 114 GLY A CA 1
ATOM 907 C C . GLY A 1 114 ? 18.713 11.839 -23.345 1.00 88.38 114 GLY A C 1
ATOM 908 O O . GLY A 1 114 ? 18.450 12.955 -22.909 1.00 88.38 114 GLY A O 1
ATOM 909 N N . VAL A 1 115 ? 17.745 10.940 -23.563 1.00 91.56 115 VAL A N 1
ATOM 910 C CA . VAL A 1 115 ? 16.298 11.265 -23.435 1.00 91.56 115 VAL A CA 1
ATOM 911 C C . VAL A 1 115 ? 15.776 11.277 -21.989 1.00 91.56 115 VAL A C 1
ATOM 913 O O . VAL A 1 115 ? 14.612 11.595 -21.759 1.00 91.56 115 VAL A O 1
ATOM 916 N N . GLY A 1 116 ? 16.610 10.934 -21.002 1.00 90.81 116 GLY A N 1
ATOM 917 C CA . GLY A 1 116 ? 16.196 10.852 -19.597 1.00 90.81 116 GLY A CA 1
ATOM 918 C C . GLY A 1 116 ? 15.394 9.585 -19.258 1.00 90.81 116 GLY A C 1
ATOM 919 O O . GLY A 1 116 ? 15.402 8.608 -20.008 1.00 90.81 116 GLY A O 1
ATOM 920 N N . GLY A 1 117 ? 14.766 9.578 -18.080 1.00 90.69 117 GLY A N 1
ATOM 921 C CA . GLY A 1 117 ? 13.951 8.472 -17.567 1.00 90.69 117 GLY A CA 1
ATOM 922 C C . GLY A 1 117 ? 14.092 8.278 -16.054 1.00 90.69 117 GLY A C 1
ATOM 923 O O . GLY A 1 117 ? 15.106 8.642 -15.459 1.00 90.69 117 GLY A O 1
ATOM 924 N N . HIS A 1 118 ? 13.070 7.698 -15.419 1.00 95.06 118 HIS A N 1
ATOM 925 C CA . HIS A 1 118 ? 13.031 7.480 -13.969 1.00 95.06 118 HIS A CA 1
ATOM 926 C C . HIS A 1 118 ? 13.207 5.997 -13.632 1.00 95.06 118 HIS A C 1
ATOM 928 O O . HIS A 1 118 ? 12.465 5.152 -14.122 1.00 95.06 118 HIS A O 1
ATOM 934 N N . ILE A 1 1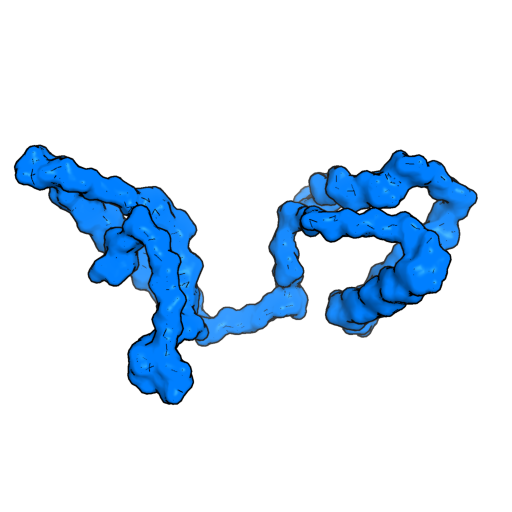19 ? 14.164 5.685 -12.753 1.00 95.06 119 ILE A N 1
ATOM 935 C CA . ILE A 1 119 ? 14.393 4.316 -12.256 1.00 95.06 119 ILE A CA 1
ATOM 936 C C . ILE A 1 119 ? 13.646 4.097 -10.935 1.00 95.06 119 ILE A C 1
ATOM 938 O O . ILE A 1 119 ? 12.916 3.120 -10.770 1.00 95.06 119 ILE A O 1
ATOM 942 N N . SER A 1 120 ? 13.803 5.032 -9.993 1.00 95.81 120 SER A N 1
ATOM 943 C CA . SER A 1 120 ? 13.339 4.872 -8.611 1.00 95.81 120 SER A CA 1
ATOM 944 C C . SER A 1 120 ? 11.824 4.725 -8.492 1.00 95.81 120 SER A C 1
ATOM 946 O O . SER A 1 120 ? 11.349 3.977 -7.642 1.00 95.81 120 SER A O 1
ATOM 948 N N . THR A 1 121 ? 11.066 5.404 -9.359 1.00 95.62 121 THR A N 1
ATOM 949 C CA . THR A 1 121 ? 9.601 5.385 -9.323 1.00 95.62 121 THR A CA 1
ATOM 950 C C . THR A 1 121 ? 9.046 3.984 -9.561 1.00 95.62 121 THR A C 1
ATOM 952 O O . THR A 1 121 ? 8.315 3.472 -8.715 1.00 95.62 121 THR A O 1
ATOM 955 N N . TYR A 1 122 ? 9.427 3.327 -10.663 1.00 97.69 122 TYR A N 1
ATOM 956 C CA . TYR A 1 122 ? 8.991 1.951 -10.895 1.00 97.69 122 TYR A CA 1
ATOM 957 C C . TYR A 1 122 ? 9.586 0.996 -9.855 1.00 97.69 122 TYR A C 1
ATOM 959 O O . TYR A 1 122 ? 8.868 0.151 -9.332 1.00 97.69 122 TYR A O 1
ATOM 967 N N . ALA A 1 123 ? 10.861 1.150 -9.479 1.00 97.06 123 ALA A N 1
ATOM 968 C CA . ALA A 1 123 ? 11.494 0.262 -8.502 1.00 97.06 123 ALA A CA 1
ATOM 969 C C . ALA A 1 123 ? 10.726 0.197 -7.164 1.00 97.06 123 ALA A C 1
ATOM 971 O O . ALA A 1 123 ? 10.516 -0.904 -6.633 1.00 97.06 123 ALA A O 1
ATOM 972 N N . GLY A 1 124 ? 10.270 1.353 -6.664 1.00 96.94 124 GLY A N 1
ATOM 973 C CA . GLY A 1 124 ? 9.459 1.469 -5.450 1.00 96.94 124 GLY A CA 1
ATOM 974 C C . GLY A 1 124 ? 8.038 0.917 -5.600 1.00 96.94 124 GLY A C 1
ATOM 975 O O . GLY A 1 124 ? 7.542 0.270 -4.684 1.00 96.94 124 GLY A O 1
ATOM 976 N N . ALA A 1 125 ? 7.409 1.095 -6.765 1.00 97.25 125 ALA A N 1
ATOM 977 C CA . ALA A 1 125 ? 6.035 0.654 -7.019 1.00 97.25 125 ALA A CA 1
ATOM 978 C C . ALA A 1 125 ? 5.910 -0.770 -7.601 1.00 97.25 125 ALA A C 1
ATOM 980 O O . ALA A 1 125 ? 4.801 -1.287 -7.698 1.00 97.25 125 ALA A O 1
ATOM 981 N N . ALA A 1 126 ? 7.017 -1.422 -7.980 1.00 97.62 126 ALA A N 1
ATOM 982 C CA . ALA A 1 126 ? 6.998 -2.680 -8.732 1.00 97.62 126 ALA A CA 1
ATOM 983 C C . ALA A 1 126 ? 6.160 -3.769 -8.053 1.00 97.62 126 ALA A C 1
ATOM 985 O O . ALA A 1 126 ? 5.352 -4.407 -8.707 1.00 97.62 126 ALA A O 1
ATOM 986 N N . THR A 1 127 ? 6.289 -3.951 -6.734 1.00 97.25 127 THR A N 1
ATOM 987 C CA . THR A 1 127 ? 5.481 -4.943 -6.003 1.00 97.25 127 THR A CA 1
ATOM 988 C C . THR A 1 127 ? 3.980 -4.700 -6.166 1.00 97.25 127 THR A C 1
ATOM 990 O O . THR A 1 127 ? 3.246 -5.654 -6.395 1.00 97.25 127 THR A O 1
ATOM 993 N N . LEU A 1 128 ? 3.537 -3.443 -6.085 1.00 97.25 128 LEU A N 1
ATOM 994 C CA . LEU A 1 128 ? 2.124 -3.087 -6.202 1.00 97.25 128 LEU A CA 1
ATOM 995 C C . LEU A 1 128 ? 1.596 -3.378 -7.609 1.00 97.25 128 LEU A C 1
ATOM 997 O O . LEU A 1 128 ? 0.530 -3.971 -7.753 1.00 97.25 128 LEU A O 1
ATOM 1001 N N . TYR A 1 129 ? 2.361 -3.017 -8.641 1.00 97.62 129 TYR A N 1
ATOM 1002 C CA . TYR A 1 129 ? 1.976 -3.319 -10.017 1.00 97.62 129 TYR A CA 1
ATOM 1003 C C . TYR A 1 129 ? 1.983 -4.816 -10.312 1.00 97.62 129 TYR A C 1
ATOM 1005 O O . TYR A 1 129 ? 1.040 -5.290 -10.930 1.00 97.62 129 TYR A O 1
ATOM 1013 N N . GLU A 1 130 ? 2.983 -5.569 -9.843 1.00 97.31 130 GLU A N 1
ATOM 1014 C CA . GLU A 1 130 ? 3.026 -7.018 -10.061 1.00 97.31 130 GLU A CA 1
ATOM 1015 C C . GLU A 1 130 ? 1.853 -7.731 -9.382 1.00 97.31 130 GLU A C 1
ATOM 1017 O O . GLU A 1 130 ? 1.228 -8.581 -10.009 1.00 97.31 130 GLU A O 1
ATOM 1022 N N . VAL A 1 131 ? 1.488 -7.367 -8.147 1.00 97.69 131 VAL A N 1
ATOM 1023 C CA . VAL A 1 131 ? 0.275 -7.916 -7.511 1.00 97.69 131 VAL A CA 1
ATOM 1024 C C . VAL A 1 131 ? -0.960 -7.579 -8.350 1.00 97.69 131 VAL A C 1
ATOM 1026 O O . VAL A 1 131 ? -1.780 -8.458 -8.610 1.00 97.69 131 VAL A O 1
ATOM 1029 N N . GLY A 1 132 ? -1.052 -6.341 -8.847 1.00 97.12 132 GLY A N 1
ATOM 1030 C CA . GLY A 1 132 ? -2.090 -5.919 -9.784 1.00 97.12 132 GLY A CA 1
ATOM 1031 C C . GLY A 1 132 ? -2.156 -6.800 -11.034 1.00 97.12 132 GLY A C 1
ATOM 1032 O O . GLY A 1 132 ? -3.209 -7.352 -11.329 1.00 97.12 132 GLY A O 1
ATOM 1033 N N . PHE A 1 133 ? -1.039 -6.993 -11.737 1.00 96.38 133 PHE A N 1
ATOM 1034 C CA . PHE A 1 133 ? -0.977 -7.788 -12.967 1.00 96.38 133 PHE A CA 1
ATOM 1035 C C . PHE A 1 133 ? -1.324 -9.261 -12.770 1.00 96.38 133 PHE A C 1
ATOM 1037 O O . PHE A 1 133 ? -1.959 -9.846 -13.643 1.00 96.38 133 PHE A O 1
ATOM 1044 N N . ASN A 1 134 ? -0.904 -9.864 -11.657 1.00 96.75 134 ASN A N 1
ATOM 1045 C CA . ASN A 1 134 ? -1.080 -11.300 -11.448 1.00 96.75 134 ASN A CA 1
ATOM 1046 C C . ASN A 1 134 ? -2.462 -11.651 -10.888 1.00 96.75 134 ASN A C 1
ATOM 1048 O O . ASN A 1 134 ? -2.988 -12.711 -11.219 1.00 96.75 134 ASN A O 1
ATOM 1052 N N . HIS A 1 135 ? -3.066 -10.761 -10.091 1.00 96.94 135 HIS A N 1
ATOM 1053 C CA . HIS A 1 135 ? -4.233 -11.122 -9.276 1.00 96.94 135 HIS A CA 1
ATOM 1054 C C . HIS A 1 135 ? -5.459 -10.224 -9.455 1.00 96.94 135 HIS A C 1
ATOM 1056 O O . HIS A 1 135 ? -6.540 -10.599 -9.007 1.00 96.94 135 HIS A O 1
ATOM 1062 N N . PHE A 1 136 ? -5.333 -9.058 -10.102 1.00 96.88 136 PHE A N 1
ATOM 1063 C CA . PHE A 1 136 ? -6.428 -8.079 -10.162 1.00 96.88 136 PHE A CA 1
ATOM 1064 C C . PHE A 1 136 ? -6.763 -7.592 -11.573 1.00 96.88 136 PHE A C 1
ATOM 1066 O O . PHE A 1 136 ? -7.928 -7.640 -11.960 1.00 96.88 136 PHE A O 1
ATOM 1073 N N . PHE A 1 137 ? -5.777 -7.109 -12.330 1.00 97.25 137 PHE A N 1
ATOM 1074 C CA . PHE A 1 137 ? -5.997 -6.388 -13.580 1.00 97.25 137 PHE A CA 1
ATOM 1075 C C . PHE A 1 137 ? -6.574 -7.289 -14.671 1.00 97.25 137 PHE A C 1
ATOM 1077 O O . PHE A 1 137 ? -5.98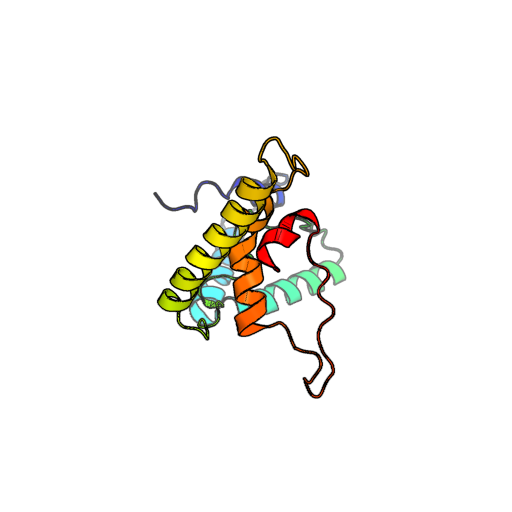2 -8.286 -15.083 1.00 97.25 137 PHE A O 1
ATOM 1084 N N . ARG A 1 138 ? -7.727 -6.885 -15.196 1.00 97.75 138 ARG A N 1
ATOM 1085 C CA . ARG A 1 138 ? -8.457 -7.596 -16.244 1.00 97.75 138 ARG A CA 1
ATOM 1086 C C . ARG A 1 138 ? -8.077 -7.090 -17.627 1.00 97.75 138 ARG A C 1
ATOM 1088 O O . ARG A 1 138 ? -8.164 -5.897 -17.919 1.00 97.75 138 ARG A O 1
ATOM 1095 N N . GLY A 1 139 ? -7.719 -8.021 -18.508 1.00 96.06 139 GLY A N 1
ATOM 1096 C CA . GLY A 1 139 ? -7.504 -7.750 -19.929 1.00 96.06 139 GLY A CA 1
ATOM 1097 C C . GLY A 1 139 ? -8.799 -7.416 -20.679 1.00 96.06 139 GLY A C 1
ATOM 1098 O O . GLY A 1 139 ? -9.902 -7.643 -20.187 1.00 96.06 139 GLY A O 1
ATOM 1099 N N . LYS A 1 140 ? -8.663 -6.905 -21.908 1.00 95.44 140 LYS A N 1
ATOM 1100 C CA . LYS A 1 140 ? -9.795 -6.464 -22.751 1.00 95.44 140 LYS A CA 1
ATOM 1101 C C . LYS A 1 140 ? -10.824 -7.561 -23.035 1.00 95.44 140 LYS A C 1
ATOM 1103 O O . LYS A 1 140 ? -11.999 -7.243 -23.176 1.00 95.44 140 LYS A O 1
ATOM 1108 N N . ASP A 1 141 ? -10.383 -8.815 -23.081 1.00 95.44 141 ASP A N 1
ATOM 1109 C CA . ASP A 1 141 ? -11.225 -9.974 -23.394 1.00 95.44 141 ASP A CA 1
ATOM 1110 C C . ASP A 1 141 ? -11.972 -10.532 -22.169 1.00 95.44 141 ASP A C 1
ATOM 1112 O O . ASP A 1 141 ? -12.674 -11.539 -22.267 1.00 95.44 141 ASP A O 1
ATOM 1116 N N . HIS A 1 142 ? -11.828 -9.908 -20.995 1.00 96.25 142 HIS A N 1
ATOM 1117 C CA . HIS A 1 142 ? -12.566 -10.320 -19.807 1.00 96.25 142 HIS A CA 1
ATOM 1118 C C . HIS A 1 142 ? -14.084 -10.112 -20.023 1.00 96.25 142 HIS A C 1
ATOM 1120 O O . HIS A 1 142 ? -14.477 -9.052 -20.512 1.00 96.25 142 HIS A O 1
ATOM 1126 N N . PRO A 1 143 ? -14.968 -11.056 -19.627 1.00 94.62 143 PRO A N 1
ATOM 1127 C CA . PRO A 1 143 ? -16.406 -10.997 -19.937 1.00 94.62 143 PRO A CA 1
ATOM 1128 C C . PRO A 1 143 ? -17.131 -9.713 -19.501 1.00 94.62 143 PRO A C 1
ATOM 1130 O O . PRO A 1 143 ? -18.119 -9.322 -20.115 1.00 94.62 143 PRO A O 1
ATOM 1133 N N . GLY A 1 144 ? -16.647 -9.055 -18.442 1.00 92.44 144 GLY A N 1
ATOM 1134 C CA . GLY A 1 144 ? -17.174 -7.776 -17.944 1.00 92.44 144 GLY A CA 1
ATOM 1135 C C . GLY A 1 144 ? -16.506 -6.521 -18.526 1.00 92.44 144 GLY A C 1
ATOM 1136 O O . GLY A 1 144 ? -16.771 -5.427 -18.037 1.00 92.44 144 GLY A O 1
ATOM 1137 N N . GLY A 1 145 ? -15.627 -6.671 -19.520 1.00 94.44 145 GLY A N 1
ATOM 1138 C CA . GLY A 1 145 ? -14.705 -5.634 -19.980 1.00 94.44 145 GLY A CA 1
ATOM 1139 C C . GLY A 1 145 ? -13.390 -5.622 -19.193 1.00 94.44 145 GLY A C 1
ATOM 1140 O O . GLY A 1 145 ? -13.306 -6.156 -18.083 1.00 94.44 145 GLY A O 1
ATOM 1141 N N . GLY A 1 146 ? -12.356 -5.037 -19.804 1.00 96.88 146 GLY A N 1
ATOM 1142 C CA . GLY A 1 146 ? -11.039 -4.866 -19.187 1.00 96.88 146 GLY A CA 1
ATOM 1143 C C . GLY A 1 146 ? -10.960 -3.642 -18.278 1.00 96.88 146 GLY A C 1
ATOM 1144 O O . GLY A 1 146 ? -11.697 -2.668 -18.460 1.00 96.88 146 GLY A O 1
ATOM 1145 N N . ASP A 1 147 ? -10.033 -3.679 -17.326 1.00 97.75 147 ASP A N 1
ATOM 1146 C CA . ASP A 1 147 ? -9.841 -2.588 -16.376 1.00 97.75 147 ASP A CA 1
ATOM 1147 C C . ASP A 1 147 ? -9.160 -1.383 -17.038 1.00 97.75 147 ASP A C 1
ATOM 1149 O O . ASP A 1 147 ? -8.267 -1.511 -17.880 1.00 97.75 147 ASP A O 1
ATOM 1153 N N . GLN A 1 148 ? -9.559 -0.181 -16.621 1.00 96.44 148 GLN A N 1
ATOM 1154 C CA . GLN A 1 148 ? -8.892 1.060 -17.009 1.00 96.44 148 GLN A CA 1
ATOM 1155 C C . GLN A 1 148 ? -7.842 1.426 -15.96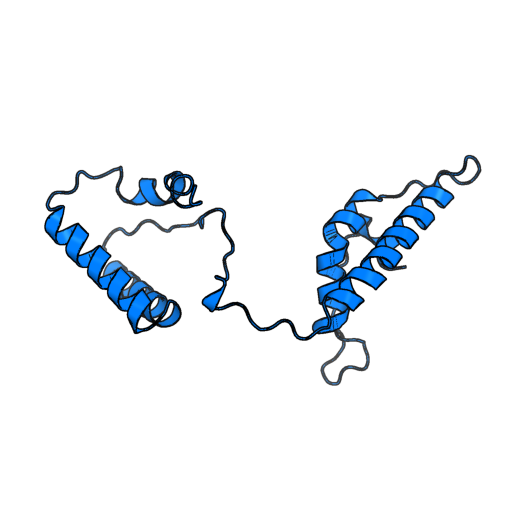2 1.00 96.44 148 GLN A C 1
ATOM 1157 O O . GLN A 1 148 ? -8.146 2.052 -14.948 1.00 96.44 148 GLN A O 1
ATOM 1162 N N . VAL A 1 149 ? -6.595 1.028 -16.206 1.00 96.75 149 VAL A N 1
ATOM 1163 C CA . VAL A 1 149 ? -5.488 1.281 -15.277 1.00 96.75 149 VAL A CA 1
ATOM 1164 C C . VAL A 1 149 ? -4.770 2.582 -15.644 1.00 96.75 149 VAL A C 1
ATOM 1166 O O . VAL A 1 149 ? -4.129 2.691 -16.689 1.00 96.75 149 VAL A O 1
ATOM 1169 N N . PHE A 1 150 ? -4.856 3.579 -14.762 1.00 97.25 150 PHE A N 1
ATOM 1170 C CA . PHE A 1 150 ? -4.175 4.870 -14.902 1.00 97.25 150 PHE A CA 1
ATOM 1171 C C . PHE A 1 150 ? -2.752 4.773 -14.342 1.00 97.25 150 PHE A C 1
ATOM 1173 O O . PHE A 1 150 ? -2.468 5.211 -13.227 1.00 97.25 150 PHE A O 1
ATOM 1180 N N . PHE A 1 151 ? -1.857 4.154 -15.111 1.00 97.56 151 PHE A N 1
ATOM 1181 C CA . PHE A 1 151 ? -0.462 3.975 -14.716 1.00 97.56 151 PHE A CA 1
ATOM 1182 C C . PHE A 1 151 ? 0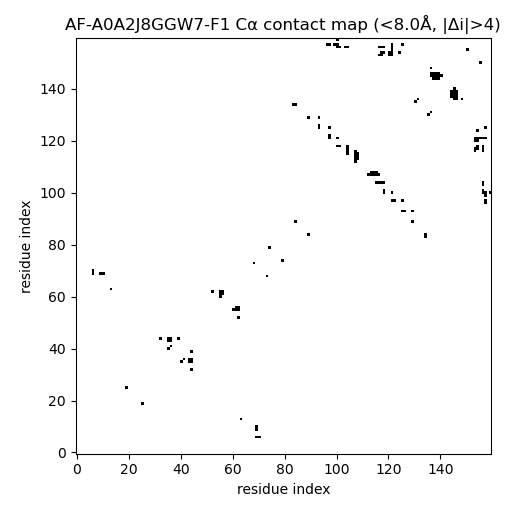.242 5.310 -14.449 1.00 97.56 151 PHE A C 1
ATOM 1184 O O . PHE A 1 151 ? 0.095 6.282 -15.192 1.00 97.56 151 PHE A O 1
ATOM 1191 N N . GLN A 1 152 ? 1.081 5.342 -13.413 1.00 97.50 152 GLN A N 1
ATOM 1192 C CA . GLN A 1 152 ? 1.936 6.495 -13.147 1.00 97.50 152 GLN A CA 1
ATOM 1193 C C . GLN A 1 152 ? 2.934 6.684 -14.299 1.00 97.50 152 GLN A C 1
ATOM 1195 O O . GLN A 1 152 ? 3.758 5.808 -14.555 1.00 97.50 152 GLN A O 1
ATOM 1200 N N . GLY A 1 153 ? 2.926 7.852 -14.949 1.00 96.50 153 GLY A N 1
ATOM 1201 C CA . GLY A 1 153 ? 3.751 8.103 -16.141 1.00 96.50 153 GLY A CA 1
ATOM 1202 C C . GLY A 1 153 ? 5.252 7.856 -15.932 1.00 96.50 153 GLY A C 1
ATOM 1203 O O . GLY A 1 153 ? 5.909 7.239 -16.769 1.00 96.50 153 GLY A O 1
ATOM 1204 N N . HIS A 1 154 ? 5.795 8.244 -14.775 1.00 96.81 154 HIS A N 1
ATOM 1205 C CA . HIS A 1 154 ? 7.206 8.016 -14.433 1.00 96.81 154 HIS A CA 1
ATOM 1206 C C . HIS A 1 154 ? 7.549 6.545 -14.125 1.00 96.81 154 HIS A C 1
ATOM 1208 O O . HIS A 1 154 ? 8.725 6.202 -14.057 1.00 96.81 154 HIS A O 1
ATOM 1214 N N . ALA A 1 155 ? 6.555 5.670 -13.950 1.00 97.25 155 ALA A N 1
ATOM 1215 C CA . ALA A 1 155 ? 6.751 4.228 -13.807 1.00 97.25 155 ALA A CA 1
ATOM 1216 C C . ALA A 1 155 ? 6.694 3.477 -15.153 1.00 97.25 155 ALA A C 1
ATOM 1218 O O . ALA A 1 155 ? 6.860 2.258 -15.172 1.00 97.25 155 ALA A O 1
ATOM 1219 N N . SER A 1 156 ? 6.487 4.186 -16.272 1.00 96.56 156 SER A N 1
ATOM 1220 C CA . SER A 1 156 ? 6.336 3.589 -17.607 1.00 96.56 156 SER A CA 1
ATOM 1221 C C . SER A 1 156 ? 7.447 2.623 -18.038 1.00 96.56 156 SER A C 1
ATOM 1223 O O . SER A 1 156 ? 7.093 1.632 -18.672 1.00 96.56 156 SER A O 1
ATOM 1225 N N . PRO A 1 157 ? 8.741 2.787 -17.670 1.00 96.94 157 PRO A N 1
ATOM 1226 C CA . PRO A 1 157 ? 9.767 1.815 -18.056 1.00 96.94 157 PRO A CA 1
ATOM 1227 C C . PRO A 1 157 ? 9.525 0.390 -17.553 1.00 96.94 157 PRO A C 1
ATOM 1229 O O . PRO A 1 157 ? 10.099 -0.534 -18.110 1.00 96.94 157 PRO A O 1
ATOM 1232 N N . GLY A 1 158 ? 8.726 0.207 -16.499 1.00 95.94 158 GLY A N 1
ATOM 1233 C CA . GLY A 1 158 ? 8.370 -1.122 -16.005 1.00 95.94 158 GLY A CA 1
ATOM 1234 C C . GLY A 1 158 ? 7.097 -1.716 -16.602 1.00 95.94 158 GLY A C 1
ATOM 1235 O O . GLY A 1 158 ? 6.779 -2.857 -16.294 1.00 95.94 158 GLY A O 1
ATOM 1236 N N . MET A 1 159 ? 6.368 -0.949 -17.418 1.00 96.81 159 MET A N 1
ATOM 1237 C CA . MET A 1 159 ? 5.209 -1.438 -18.177 1.00 96.81 159 MET A CA 1
ATOM 1238 C C . MET A 1 159 ? 5.597 -1.940 -19.573 1.00 96.81 159 MET A C 1
ATOM 1240 O O . MET A 1 159 ? 4.823 -2.670 -20.188 1.00 96.81 159 MET A O 1
ATOM 1244 N N . TYR A 1 160 ? 6.754 -1.504 -20.081 1.00 94.19 160 TYR A N 1
ATOM 1245 C CA . TYR A 1 160 ? 7.344 -1.956 -21.343 1.00 94.19 160 TYR A CA 1
ATOM 1246 C C . TYR A 1 160 ? 8.115 -3.264 -21.160 1.00 94.19 160 TYR A C 1
ATOM 1248 O O . TYR A 1 160 ? 8.032 -4.106 -22.081 1.00 94.19 160 TYR A O 1
#

Solvent-accessible surface area (backbone atoms only — not comparable to full-atom values): 9990 Å² total; per-residue (Å²): 133,74,84,71,75,78,63,51,74,70,66,46,64,78,51,73,86,56,84,78,89,51,65,64,63,54,47,52,55,52,51,51,51,53,49,41,32,74,76,63,31,64,69,52,42,51,52,51,52,52,52,51,52,52,52,33,54,76,68,70,48,90,70,79,83,77,89,67,78,75,99,62,74,90,72,50,78,94,72,56,74,82,77,93,69,60,67,70,62,54,53,51,53,50,50,51,47,49,48,51,22,39,50,53,36,55,63,33,52,39,90,94,65,55,76,56,75,58,52,67,56,25,61,74,43,42,66,63,51,51,51,33,63,77,74,66,63,41,53,74,85,38,96,88,50,40,62,88,77,84,72,60,76,60,29,45,55,63,77,110